Protein AF-A0A392V718-F1 (afdb_monomer_lite)

Sequence (56 aa):
MMDEERLIEVIDPVLKDGASNIELDTMKALAFLALGCLEEKRQNRPSMKEVSEEIV

Radius of gyration: 12.57 Å; chains: 1; bounding box: 24×24×34 Å

Org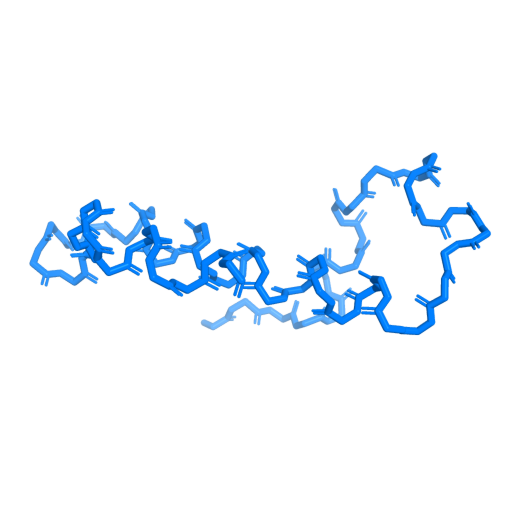anism: NCBI:txid97028

Secondary structure (DSSP, 8-state):
---HHHHHHHS-HHHHTT--HHHHHHHHHHHHHHHHHT-SSGGGSPPHHHHHHH--

Foldseek 3Di:
DDDLVVLLVPPDPVQVVPDDPVSSVLSSQLVVLVVQCVDPDPVSRDDVVVVVVSND

Structure (mmCIF, N/CA/C/O backbone):
data_AF-A0A392V718-F1
#
_entry.id   AF-A0A392V718-F1
#
loop_
_atom_site.group_PDB
_atom_site.id
_atom_site.type_symbol
_atom_site.label_atom_id
_atom_site.label_alt_id
_atom_site.label_comp_id
_atom_site.label_asym_id
_atom_site.label_entity_id
_atom_site.label_seq_id
_atom_site.pdbx_PDB_ins_code
_atom_site.Cartn_x
_atom_site.Cartn_y
_atom_site.Cartn_z
_atom_site.occupancy
_atom_site.B_iso_or_equiv
_atom_site.auth_seq_id
_atom_site.auth_comp_id
_atom_site.auth_asym_id
_atom_site.auth_atom_id
_atom_site.pdbx_PDB_model_num
ATOM 1 N N . MET A 1 1 ? -0.581 -11.734 6.615 1.00 57.75 1 MET A N 1
ATOM 2 C CA . MET A 1 1 ? 0.452 -10.914 5.952 1.00 57.75 1 MET A CA 1
ATOM 3 C C . MET A 1 1 ? 0.318 -11.164 4.468 1.00 57.75 1 MET A C 1
ATOM 5 O O . MET A 1 1 ? 0.242 -12.327 4.084 1.00 57.75 1 MET A O 1
ATOM 9 N N . MET A 1 2 ? 0.138 -10.105 3.682 1.00 64.31 2 MET A N 1
ATOM 10 C CA . MET A 1 2 ? 0.059 -10.232 2.231 1.00 64.31 2 MET A CA 1
ATOM 11 C C . MET A 1 2 ? 1.455 -10.555 1.696 1.00 64.31 2 MET A C 1
ATOM 13 O O . MET A 1 2 ? 2.447 -10.040 2.203 1.00 64.31 2 MET A O 1
ATOM 17 N N . ASP A 1 3 ? 1.505 -11.467 0.738 1.00 76.88 3 ASP A N 1
ATOM 18 C CA . ASP A 1 3 ? 2.733 -11.922 0.101 1.00 76.88 3 ASP A CA 1
ATOM 19 C C . ASP A 1 3 ? 3.155 -10.878 -0.940 1.00 76.88 3 ASP A C 1
ATOM 21 O O . ASP A 1 3 ? 2.369 -10.536 -1.828 1.00 76.88 3 ASP A O 1
ATOM 25 N N . GLU A 1 4 ? 4.354 -10.324 -0.784 1.00 70.19 4 GLU A N 1
ATOM 26 C CA . GLU A 1 4 ? 4.860 -9.214 -1.597 1.00 70.19 4 GLU A CA 1
ATOM 27 C C . GLU A 1 4 ? 4.964 -9.602 -3.080 1.00 70.19 4 GLU A C 1
ATOM 29 O O . GLU A 1 4 ? 4.722 -8.784 -3.966 1.00 70.19 4 GLU A O 1
ATOM 34 N N . GLU A 1 5 ? 5.208 -10.883 -3.360 1.00 71.12 5 GLU A N 1
ATOM 35 C CA . GLU A 1 5 ? 5.272 -11.407 -4.723 1.00 71.12 5 GLU A CA 1
ATOM 36 C C . GLU A 1 5 ? 3.881 -11.440 -5.378 1.00 71.12 5 GLU A C 1
ATOM 38 O O . GLU A 1 5 ? 3.727 -11.090 -6.548 1.00 71.12 5 GLU A O 1
ATOM 43 N N . ARG A 1 6 ? 2.827 -11.715 -4.595 1.00 81.31 6 ARG A N 1
ATOM 44 C CA . ARG A 1 6 ? 1.427 -11.655 -5.065 1.00 81.31 6 ARG A CA 1
ATOM 45 C C . ARG A 1 6 ? 0.919 -10.225 -5.229 1.00 81.31 6 ARG A C 1
ATOM 47 O O . ARG A 1 6 ? -0.009 -9.979 -5.996 1.00 81.31 6 ARG A O 1
ATOM 54 N N . LEU A 1 7 ? 1.507 -9.271 -4.511 1.00 82.81 7 LEU A N 1
ATOM 55 C CA . LEU A 1 7 ? 1.189 -7.847 -4.635 1.00 82.81 7 LEU A CA 1
ATOM 56 C C . LEU A 1 7 ? 1.555 -7.323 -6.030 1.00 82.81 7 LEU A C 1
ATOM 58 O O . LEU A 1 7 ? 0.813 -6.542 -6.615 1.00 82.81 7 LEU A O 1
ATOM 62 N N . ILE A 1 8 ? 2.660 -7.806 -6.601 1.00 82.88 8 ILE A N 1
ATOM 63 C CA . ILE A 1 8 ? 3.088 -7.439 -7.956 1.00 82.88 8 ILE A CA 1
ATOM 64 C C . ILE A 1 8 ? 2.088 -7.957 -9.001 1.00 82.88 8 ILE A C 1
ATOM 66 O O . ILE A 1 8 ? 1.833 -7.293 -10.010 1.00 82.88 8 ILE A O 1
ATOM 70 N N . GLU A 1 9 ? 1.468 -9.115 -8.769 1.00 86.94 9 GLU A N 1
ATOM 71 C CA . GLU A 1 9 ? 0.489 -9.696 -9.695 1.00 86.94 9 GLU A CA 1
ATOM 72 C C . GLU A 1 9 ? -0.763 -8.821 -9.850 1.00 86.94 9 GLU A C 1
ATOM 74 O O . GLU A 1 9 ? -1.287 -8.721 -10.960 1.00 86.94 9 GLU A O 1
ATOM 79 N N . VAL A 1 10 ? -1.190 -8.123 -8.787 1.00 88.62 10 VAL A N 1
ATOM 80 C CA . VAL A 1 10 ? -2.400 -7.277 -8.799 1.00 88.62 10 VAL A CA 1
ATOM 81 C C . VAL A 1 10 ? -2.189 -5.875 -9.375 1.00 88.62 10 VAL A C 1
ATOM 83 O O . VAL A 1 10 ? -3.171 -5.192 -9.660 1.00 88.62 10 VAL A O 1
ATOM 86 N N . ILE A 1 11 ? -0.940 -5.437 -9.567 1.00 89.19 11 ILE A N 1
ATOM 87 C CA . ILE A 1 11 ? -0.649 -4.154 -10.221 1.00 89.19 11 ILE A CA 1
ATOM 88 C C . ILE A 1 11 ? -1.146 -4.215 -11.672 1.00 89.19 11 ILE A C 1
ATOM 90 O O . ILE A 1 11 ? -0.994 -5.240 -12.345 1.00 89.19 11 ILE A O 1
ATOM 94 N N . ASP A 1 12 ? -1.725 -3.119 -12.165 1.00 92.19 12 ASP A N 1
ATOM 95 C CA . ASP A 1 12 ? -2.144 -3.001 -13.562 1.00 92.19 12 ASP A CA 1
ATOM 96 C C . ASP A 1 12 ? -0.957 -3.310 -14.506 1.00 92.19 12 ASP A C 1
ATOM 98 O O . ASP A 1 12 ? 0.120 -2.724 -14.343 1.00 92.19 12 ASP A O 1
ATOM 102 N N . PRO A 1 13 ? -1.100 -4.226 -15.483 1.00 91.12 13 PRO A N 1
ATOM 103 C CA . PRO A 1 13 ? -0.043 -4.536 -16.443 1.00 91.12 13 PRO A CA 1
ATOM 104 C C . PRO A 1 13 ? 0.516 -3.313 -17.178 1.00 91.12 13 PRO A C 1
ATOM 106 O O . PRO A 1 13 ? 1.713 -3.280 -17.441 1.00 91.12 13 PRO A O 1
ATOM 109 N N . VAL A 1 14 ? -0.313 -2.302 -17.462 1.00 92.50 14 VAL A N 1
ATOM 110 C CA . VAL A 1 14 ? 0.108 -1.062 -18.137 1.00 92.50 14 VAL A CA 1
ATOM 111 C C . VAL A 1 14 ? 1.031 -0.230 -17.248 1.00 92.50 14 VAL A C 1
ATOM 113 O O . VAL A 1 14 ? 1.904 0.463 -17.754 1.00 92.50 14 VAL A O 1
ATOM 116 N N . LEU A 1 15 ? 0.861 -0.312 -15.925 1.00 89.50 15 LEU A N 1
ATOM 117 C CA . LEU A 1 15 ? 1.736 0.356 -14.961 1.00 89.50 15 LEU A CA 1
ATOM 118 C C . LEU A 1 15 ? 3.017 -0.436 -14.694 1.00 89.50 15 LEU A C 1
ATOM 120 O O . LEU A 1 15 ? 4.009 0.155 -14.293 1.00 89.50 15 LEU A O 1
ATOM 124 N N . LYS A 1 16 ? 3.005 -1.759 -14.896 1.00 89.06 16 LYS A N 1
ATOM 125 C CA . LYS A 1 16 ? 4.201 -2.607 -14.772 1.00 89.06 16 LYS A CA 1
ATOM 126 C C . LYS A 1 16 ? 5.116 -2.509 -15.986 1.00 89.06 16 LYS A C 1
ATOM 128 O O . LYS A 1 16 ? 6.332 -2.606 -15.835 1.00 89.06 16 LYS A O 1
ATOM 133 N N . ASP A 1 17 ? 4.546 -2.374 -17.180 1.00 91.31 17 ASP A N 1
ATOM 134 C CA . ASP A 1 17 ? 5.319 -2.339 -18.416 1.00 91.31 17 ASP A CA 1
ATOM 135 C C . ASP A 1 17 ? 6.157 -1.055 -18.504 1.00 91.31 17 ASP A C 1
ATOM 137 O O . ASP A 1 17 ? 5.635 0.057 -18.499 1.00 91.31 17 ASP A O 1
ATOM 141 N N . GLY A 1 18 ? 7.481 -1.210 -18.541 1.00 87.75 18 GLY A N 1
ATOM 142 C CA . GLY A 1 18 ? 8.425 -0.090 -18.556 1.00 87.75 18 GLY A CA 1
ATOM 143 C C . GLY A 1 18 ? 8.684 0.581 -17.202 1.00 87.75 18 GLY A C 1
ATOM 144 O O . GLY A 1 18 ? 9.483 1.518 -17.163 1.00 87.75 18 GLY A O 1
ATOM 145 N N . ALA A 1 19 ? 8.081 0.103 -16.107 1.00 91.44 19 ALA A N 1
ATOM 146 C CA . ALA A 1 19 ? 8.353 0.633 -14.775 1.00 91.44 19 ALA A CA 1
ATOM 147 C C . ALA A 1 19 ? 9.782 0.318 -14.324 1.00 91.44 19 ALA A C 1
ATOM 149 O O . ALA A 1 19 ? 10.284 -0.80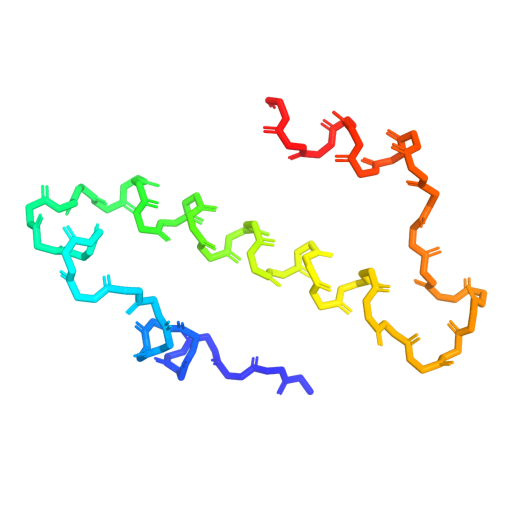4 -14.435 1.00 91.44 19 ALA A O 1
ATOM 150 N N . SER A 1 20 ? 10.435 1.326 -13.764 1.00 94.19 20 SER A N 1
ATOM 151 C CA . SER A 1 20 ? 11.688 1.166 -13.044 1.00 94.19 20 SER A CA 1
ATOM 152 C C . SER A 1 20 ? 11.477 0.395 -11.738 1.00 94.19 20 SER A C 1
ATOM 154 O O . SER A 1 20 ? 10.389 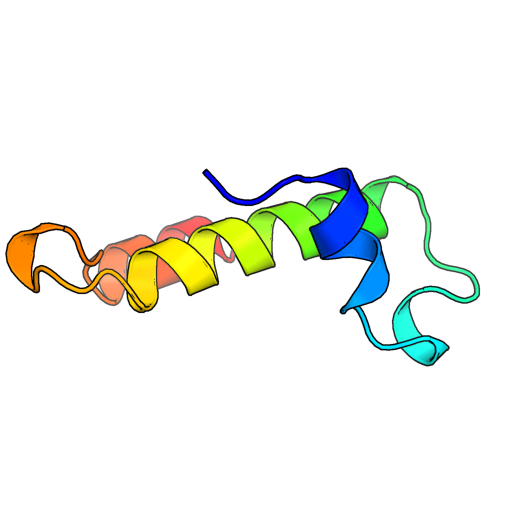0.374 -11.163 1.00 94.19 20 SER A O 1
ATOM 156 N N . ASN A 1 21 ? 12.553 -0.192 -11.206 1.00 91.06 21 ASN A N 1
ATOM 157 C CA . ASN A 1 21 ? 12.506 -0.854 -9.897 1.00 91.06 21 ASN A CA 1
ATOM 158 C C . ASN A 1 21 ? 12.018 0.093 -8.787 1.00 91.06 21 ASN A C 1
ATOM 160 O O . ASN A 1 21 ? 11.301 -0.340 -7.895 1.00 91.06 21 ASN A O 1
ATOM 164 N N . ILE A 1 22 ? 12.359 1.386 -8.875 1.00 92.69 22 ILE A N 1
ATOM 165 C CA . ILE A 1 22 ? 11.919 2.401 -7.909 1.00 92.69 22 ILE A CA 1
ATOM 166 C C . ILE A 1 22 ? 10.400 2.569 -7.97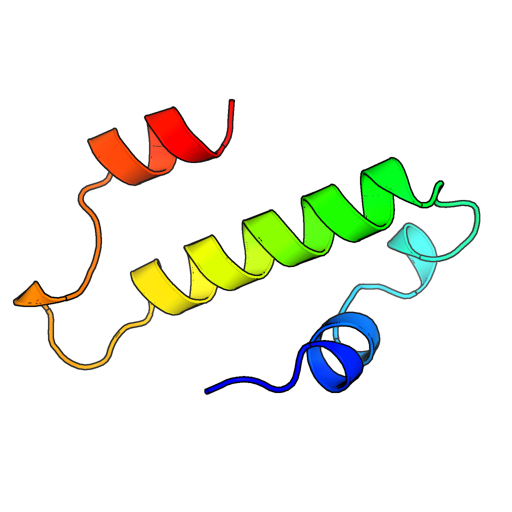4 1.00 92.69 22 ILE A C 1
ATOM 168 O O . ILE A 1 22 ? 9.747 2.534 -6.939 1.00 92.69 22 ILE A O 1
ATOM 172 N N . GLU A 1 23 ? 9.827 2.699 -9.172 1.00 92.38 23 GLU A N 1
ATOM 173 C CA . GLU A 1 23 ? 8.374 2.823 -9.342 1.00 92.38 23 GLU A CA 1
ATOM 174 C C . GLU A 1 23 ? 7.640 1.573 -8.849 1.00 92.38 23 GLU A C 1
ATOM 176 O O . GLU A 1 23 ? 6.617 1.691 -8.177 1.00 92.38 23 GLU A O 1
ATOM 181 N N . LEU A 1 24 ? 8.185 0.380 -9.111 1.00 90.94 24 LEU A N 1
ATOM 182 C CA . LEU A 1 24 ? 7.632 -0.870 -8.589 1.00 90.94 24 LEU A CA 1
ATOM 183 C C . LEU A 1 24 ? 7.656 -0.903 -7.056 1.00 90.94 24 LEU A C 1
ATOM 185 O O . LEU A 1 24 ? 6.665 -1.296 -6.441 1.00 90.94 24 LEU A O 1
ATOM 189 N N . ASP A 1 25 ? 8.744 -0.466 -6.427 1.00 90.62 25 ASP A N 1
ATOM 190 C CA . ASP A 1 25 ? 8.837 -0.410 -4.967 1.00 90.62 25 ASP A CA 1
ATOM 191 C C . ASP A 1 25 ? 7.898 0.653 -4.372 1.00 90.62 25 ASP A C 1
ATOM 193 O O . ASP A 1 25 ? 7.251 0.399 -3.354 1.00 90.62 25 ASP A O 1
ATOM 197 N N . THR A 1 26 ? 7.713 1.797 -5.041 1.00 91.81 26 THR A N 1
ATOM 198 C CA . THR A 1 26 ? 6.704 2.798 -4.658 1.00 91.81 26 THR A CA 1
ATOM 199 C C . THR A 1 26 ? 5.285 2.229 -4.745 1.00 91.81 26 THR A C 1
ATOM 201 O O . THR A 1 26 ? 4.486 2.424 -3.829 1.00 91.81 26 THR A O 1
ATOM 204 N N . MET A 1 27 ? 4.961 1.476 -5.802 1.00 92.00 27 MET A N 1
ATOM 205 C CA . MET A 1 27 ? 3.656 0.819 -5.936 1.00 92.00 27 MET A CA 1
ATOM 206 C C . MET A 1 27 ? 3.416 -0.211 -4.824 1.00 92.00 27 MET A C 1
ATOM 208 O O . MET A 1 27 ? 2.306 -0.283 -4.289 1.00 92.00 27 MET A O 1
ATOM 212 N N . LYS A 1 28 ? 4.445 -0.975 -4.427 1.00 89.81 28 LYS A N 1
ATOM 213 C CA . LYS A 1 28 ? 4.354 -1.900 -3.283 1.00 89.81 28 LYS A CA 1
ATOM 214 C C . LYS A 1 28 ? 4.093 -1.153 -1.978 1.00 89.81 28 LYS A C 1
ATOM 216 O O . LYS A 1 28 ? 3.175 -1.521 -1.248 1.00 89.81 28 LYS A O 1
ATOM 221 N N . ALA A 1 29 ? 4.856 -0.093 -1.702 1.00 91.44 29 ALA A N 1
ATOM 222 C CA . ALA A 1 29 ? 4.685 0.725 -0.501 1.00 91.44 29 ALA A CA 1
ATOM 223 C C . ALA A 1 29 ? 3.261 1.298 -0.408 1.00 91.44 29 ALA A C 1
ATOM 225 O O . ALA A 1 29 ? 2.603 1.180 0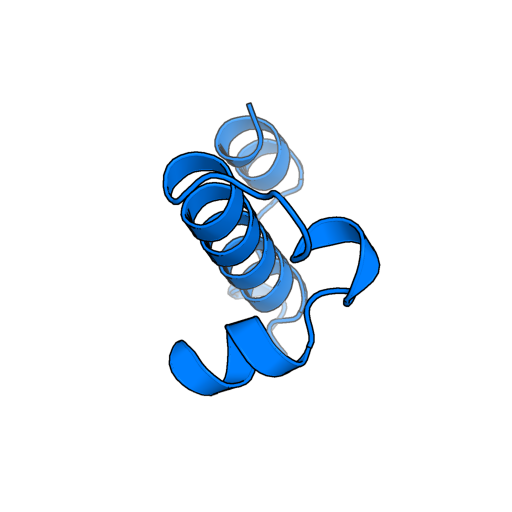.629 1.00 91.44 29 ALA A O 1
ATOM 226 N N . LEU A 1 30 ? 2.737 1.813 -1.524 1.00 92.31 30 LEU A N 1
ATOM 227 C CA . LEU A 1 30 ? 1.368 2.317 -1.603 1.00 92.31 30 LEU A CA 1
ATOM 228 C C . LEU A 1 30 ? 0.331 1.225 -1.308 1.00 92.31 30 LEU A C 1
ATOM 230 O O . LEU A 1 30 ? -0.656 1.468 -0.613 1.00 92.31 30 LEU A O 1
ATOM 234 N N . ALA A 1 31 ? 0.543 0.011 -1.812 1.00 91.62 31 ALA A N 1
ATOM 235 C CA . ALA A 1 31 ? -0.383 -1.083 -1.573 1.00 91.62 31 ALA A CA 1
ATOM 236 C C . ALA A 1 31 ? -0.335 -1.582 -0.113 1.00 91.62 31 ALA A C 1
ATOM 238 O O . ALA A 1 31 ? -1.383 -1.911 0.443 1.00 91.62 31 ALA A O 1
ATOM 239 N N . PHE A 1 32 ? 0.821 -1.541 0.561 1.00 91.06 32 PHE A N 1
ATOM 240 C CA . PHE A 1 32 ? 0.893 -1.776 2.010 1.00 91.06 32 PHE A CA 1
ATOM 241 C C . PHE A 1 32 ? 0.128 -0.718 2.813 1.00 91.06 32 PHE A C 1
ATOM 243 O O . PHE A 1 32 ? -0.611 -1.068 3.737 1.00 91.06 32 PHE A O 1
ATOM 250 N N . LEU A 1 33 ? 0.227 0.557 2.429 1.00 93.62 33 LEU A N 1
ATOM 251 C CA . LEU A 1 33 ? -0.565 1.623 3.044 1.00 93.62 33 LEU A CA 1
ATOM 252 C C . LEU A 1 33 ? -2.071 1.394 2.834 1.00 93.62 33 LEU A C 1
ATOM 254 O O . LEU A 1 33 ? -2.859 1.510 3.775 1.00 93.62 33 LEU A O 1
ATOM 258 N N . ALA A 1 34 ? -2.474 0.992 1.625 1.00 93.50 34 ALA A N 1
ATOM 259 C CA . ALA A 1 34 ? -3.862 0.654 1.319 1.00 93.50 34 ALA A CA 1
ATOM 260 C C . ALA A 1 34 ? -4.381 -0.524 2.164 1.00 93.50 34 ALA A C 1
ATOM 262 O O . ALA A 1 34 ? -5.518 -0.477 2.636 1.00 93.50 34 ALA A O 1
ATOM 263 N N . LEU A 1 35 ? -3.559 -1.549 2.417 1.00 92.06 35 LEU A N 1
ATOM 264 C CA . LEU A 1 35 ? -3.912 -2.642 3.330 1.00 92.06 35 LEU A CA 1
ATOM 265 C C . LEU A 1 35 ? -4.142 -2.137 4.758 1.00 92.06 35 LEU A C 1
ATOM 267 O O . LEU A 1 35 ? -5.132 -2.522 5.378 1.00 92.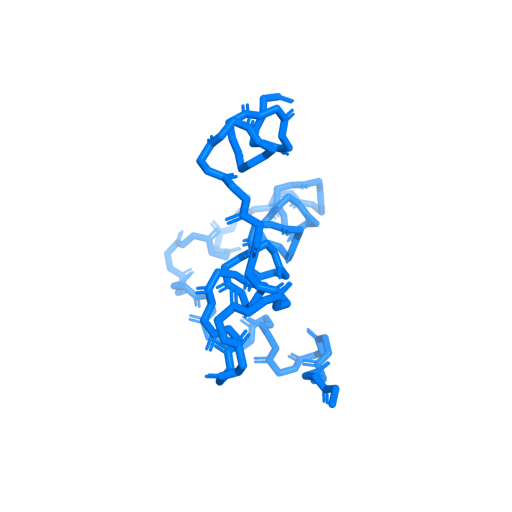06 35 LEU A O 1
ATOM 271 N N . GLY A 1 36 ? -3.293 -1.230 5.251 1.00 93.56 36 GLY A N 1
ATOM 272 C CA . GLY A 1 36 ? -3.489 -0.578 6.549 1.00 93.56 36 GLY A CA 1
ATOM 273 C C . GLY A 1 36 ? -4.825 0.170 6.631 1.00 93.56 36 GLY A C 1
ATOM 274 O O . GLY A 1 36 ? -5.564 0.040 7.608 1.00 93.56 36 GLY A O 1
ATOM 275 N N . CYS A 1 37 ? -5.201 0.890 5.571 1.00 96.19 37 CYS A N 1
ATOM 276 C CA . CYS A 1 37 ? -6.502 1.564 5.469 1.00 96.19 37 CYS A CA 1
ATOM 277 C C . CYS A 1 37 ? -7.700 0.594 5.498 1.00 96.19 37 CYS A C 1
ATOM 279 O O . CYS A 1 37 ? -8.792 0.973 5.935 1.00 96.19 37 CYS A O 1
ATOM 281 N N . LEU A 1 38 ? -7.505 -0.647 5.043 1.00 95.12 38 LEU A N 1
ATOM 282 C CA . LEU A 1 38 ? -8.530 -1.689 4.947 1.00 95.12 38 LEU A CA 1
ATOM 283 C C . LEU A 1 38 ? -8.558 -2.653 6.146 1.00 95.12 38 LEU A C 1
ATOM 285 O O . LEU A 1 38 ? -9.355 -3.590 6.139 1.00 95.12 38 LEU A O 1
ATOM 289 N N . GLU A 1 39 ? -7.756 -2.416 7.189 1.00 95.25 39 GLU A N 1
ATOM 290 C CA . GLU A 1 39 ? -7.743 -3.234 8.408 1.00 95.25 39 GLU A CA 1
ATOM 291 C C . GLU A 1 39 ? -9.159 -3.460 8.971 1.00 95.25 39 GLU A C 1
ATOM 293 O O . GLU A 1 39 ? -9.959 -2.529 9.129 1.00 95.25 39 GLU A O 1
ATOM 298 N N . GLU A 1 40 ? -9.498 -4.705 9.314 1.00 94.44 40 GLU A N 1
ATOM 299 C CA . GLU A 1 40 ? -10.843 -5.047 9.803 1.00 94.44 40 GLU A CA 1
ATOM 300 C C . GLU A 1 40 ? -11.175 -4.299 11.098 1.00 94.44 40 GLU A C 1
ATOM 302 O O . GLU A 1 40 ? -12.279 -3.777 11.284 1.00 94.44 40 GLU A O 1
ATOM 307 N N . LYS A 1 41 ? -10.184 -4.199 11.989 1.00 96.12 41 LYS A N 1
ATOM 308 C CA . LYS A 1 41 ? -10.291 -3.476 13.252 1.00 96.12 41 LYS A CA 1
ATOM 309 C C . LYS A 1 41 ? -10.082 -1.989 13.006 1.00 96.12 41 LYS A C 1
ATOM 311 O O . LYS A 1 41 ? -8.983 -1.555 12.680 1.00 96.12 41 LYS A O 1
ATOM 316 N N . ARG A 1 42 ? -11.121 -1.185 13.245 1.00 93.81 42 ARG A N 1
ATOM 317 C CA . ARG A 1 42 ? -11.085 0.275 13.045 1.00 93.81 42 ARG A CA 1
ATOM 318 C C . ARG A 1 42 ? -9.902 0.953 13.745 1.00 93.81 42 ARG A C 1
ATOM 320 O O . ARG A 1 42 ? -9.346 1.888 13.191 1.00 93.81 42 ARG A O 1
ATOM 327 N N . GLN A 1 43 ? -9.532 0.498 14.938 1.00 95.56 43 GLN A N 1
ATOM 328 C CA . GLN A 1 43 ? -8.422 1.052 15.718 1.00 95.56 43 GLN A CA 1
ATOM 329 C C . GLN A 1 43 ? -7.032 0.780 15.123 1.00 95.56 43 GLN A C 1
ATOM 331 O O . GLN A 1 43 ? -6.080 1.429 15.533 1.00 95.56 43 GLN A O 1
ATOM 336 N N . ASN A 1 44 ? -6.920 -0.169 14.189 1.00 95.50 44 ASN A N 1
ATOM 337 C CA . ASN A 1 44 ? -5.675 -0.464 13.482 1.00 95.50 44 ASN A CA 1
ATOM 338 C C . ASN A 1 44 ? -5.536 0.355 12.191 1.00 95.50 44 ASN A C 1
ATOM 340 O O . ASN A 1 44 ? -4.470 0.345 11.585 1.00 95.50 44 ASN A O 1
ATOM 344 N N . ARG A 1 45 ? -6.606 1.028 11.744 1.00 97.19 45 ARG A N 1
ATOM 345 C CA . ARG A 1 45 ? -6.555 1.847 10.534 1.00 97.19 45 ARG A CA 1
ATOM 346 C C . ARG A 1 45 ? -5.808 3.146 10.828 1.00 97.19 45 ARG A C 1
ATOM 348 O O . ARG A 1 45 ? -6.100 3.769 11.854 1.00 97.19 45 ARG A O 1
ATOM 355 N N . PRO A 1 46 ? -4.928 3.595 9.923 1.00 96.88 46 PRO A N 1
ATOM 356 C CA . PRO A 1 46 ? -4.301 4.898 10.044 1.00 96.88 46 PRO A CA 1
ATOM 357 C C . PRO A 1 46 ? -5.344 6.013 9.914 1.00 96.88 46 PRO A C 1
ATOM 359 O O . PRO A 1 46 ? -6.400 5.871 9.286 1.00 96.88 46 PRO A O 1
ATOM 362 N N . SER A 1 47 ? -5.037 7.155 10.510 1.00 96.88 47 SER A N 1
ATOM 363 C CA . SER A 1 47 ? -5.751 8.400 10.266 1.00 96.88 47 SER A CA 1
ATOM 364 C C . SER A 1 47 ? -5.437 8.935 8.867 1.00 96.88 47 SER A C 1
ATOM 366 O O . SER A 1 47 ? -4.359 8.711 8.322 1.00 96.88 47 SER A O 1
ATOM 368 N N . MET A 1 48 ? -6.343 9.733 8.294 1.00 95.44 48 MET A N 1
ATOM 369 C CA . MET A 1 48 ? -6.078 10.382 7.000 1.00 95.44 48 MET A CA 1
ATOM 370 C C . MET A 1 48 ? -4.862 11.316 7.025 1.00 95.44 48 MET A C 1
ATOM 372 O O . MET A 1 48 ? -4.286 11.573 5.973 1.00 95.44 48 MET A O 1
ATOM 376 N N . LYS A 1 49 ? -4.467 11.809 8.206 1.00 96.31 49 LYS A N 1
ATOM 377 C CA . LYS A 1 49 ? -3.238 12.584 8.373 1.00 96.31 49 LYS A CA 1
ATOM 378 C C . LYS A 1 49 ? -2.009 11.701 8.137 1.00 96.31 49 LYS A C 1
ATOM 380 O O . LYS A 1 49 ? -1.200 12.039 7.285 1.00 96.31 49 LYS A O 1
ATOM 385 N N . GLU A 1 50 ? -1.922 10.563 8.822 1.00 95.62 50 GLU A N 1
ATOM 386 C CA . GLU A 1 50 ? -0.823 9.601 8.643 1.00 95.62 50 GLU A CA 1
ATOM 387 C C . GLU A 1 50 ? -0.772 9.104 7.192 1.00 95.62 50 GLU A C 1
ATOM 389 O O . GLU A 1 50 ? 0.278 9.132 6.570 1.00 95.62 50 GLU A O 1
ATOM 394 N N . VAL A 1 51 ? -1.923 8.776 6.590 1.00 96.00 51 VAL A N 1
ATOM 395 C CA . VAL A 1 51 ? -1.991 8.394 5.165 1.00 96.00 51 VAL A CA 1
ATOM 396 C C . VAL A 1 51 ? -1.430 9.489 4.253 1.00 96.00 51 VAL A C 1
ATOM 398 O O . VAL A 1 51 ? -0.716 9.185 3.305 1.00 96.00 51 VAL A O 1
ATOM 401 N N . SER A 1 52 ? -1.740 10.761 4.521 1.00 95.19 52 SER A N 1
ATOM 402 C CA . SER A 1 52 ? -1.212 11.870 3.720 1.00 95.19 52 SER A CA 1
ATOM 403 C C . SER A 1 52 ? 0.281 12.116 3.922 1.00 95.19 52 SER A C 1
ATOM 405 O O . SER A 1 52 ? 0.918 12.627 3.013 1.00 95.19 52 SER A O 1
ATOM 407 N N . GLU A 1 53 ? 0.832 11.771 5.086 1.00 94.12 53 GLU A N 1
ATOM 408 C CA . GLU A 1 53 ? 2.263 11.910 5.376 1.00 94.12 53 GLU A CA 1
ATOM 409 C C . GLU A 1 53 ? 3.079 10.793 4.703 1.00 94.12 53 GLU A C 1
ATOM 411 O O . GLU A 1 53 ? 4.190 11.052 4.258 1.00 94.12 53 GLU A O 1
ATOM 416 N N . GLU A 1 54 ? 2.512 9.591 4.559 1.00 90.94 54 GLU A N 1
ATOM 417 C CA . GLU A 1 54 ? 3.184 8.418 3.970 1.00 90.94 54 GLU A CA 1
ATOM 418 C C . GLU A 1 54 ? 3.160 8.373 2.426 1.00 90.94 54 GLU A C 1
ATOM 420 O O . GLU A 1 54 ? 3.952 7.659 1.819 1.00 90.94 54 GLU A O 1
ATOM 425 N N . ILE A 1 55 ? 2.246 9.094 1.764 1.00 88.00 55 ILE A N 1
ATOM 426 C CA . ILE A 1 55 ? 2.128 9.101 0.286 1.00 88.00 55 ILE A CA 1
ATOM 427 C C . ILE A 1 55 ? 3.130 10.059 -0.393 1.00 88.00 55 ILE A C 1
ATOM 429 O O . ILE A 1 55 ? 3.355 9.940 -1.599 1.00 88.00 55 ILE A O 1
ATOM 433 N N . VAL A 1 56 ? 3.678 11.029 0.347 1.00 67.75 56 VAL A N 1
ATOM 434 C CA . VAL A 1 56 ? 4.416 12.197 -0.183 1.00 67.75 56 VAL A CA 1
ATOM 435 C C . VAL A 1 56 ? 5.897 11.920 -0.412 1.00 67.75 56 VAL A C 1
ATOM 437 O O . VAL A 1 56 ? 6.538 11.307 0.465 1.00 67.75 56 VAL A O 1
#

pLDDT: mean 89.53, std 8.42, range [57.75, 97.19]